Protein AF-A0A7S0AXV2-F1 (afdb_monomer_lite)

Foldseek 3Di:
DPPPDPVVVDDDPVVCVVQVPDDDVCCCVPVPVLPVQLVVCCVVVVDDSVVVCCVVPNDDDPPPPDDRPDQRVDDPSVPDDDFQAALQPRHTDPDPDNHDPVCPPDPSSVVSVVVVVVVVVVVVVVVVVD

Radius of gyration: 20.47 Å; chains: 1; bounding box: 39×44×48 Å

Structure (mmCIF, N/CA/C/O backbone):
data_AF-A0A7S0AXV2-F1
#
_entry.id   AF-A0A7S0AXV2-F1
#
loop_
_atom_site.group_PDB
_atom_site.id
_atom_site.type_symbol
_atom_site.label_atom_id
_atom_site.label_alt_id
_atom_site.label_comp_id
_atom_site.label_asym_id
_atom_site.label_entity_id
_atom_site.label_seq_id
_atom_site.pdbx_PDB_ins_code
_atom_site.Cartn_x
_atom_site.Cartn_y
_atom_site.Cartn_z
_atom_site.occupancy
_atom_site.B_iso_or_equiv
_atom_site.auth_seq_id
_atom_site.auth_comp_id
_atom_site.auth_asym_id
_atom_site.auth_atom_id
_atom_site.pdbx_PDB_model_num
ATOM 1 N N . ALA A 1 1 ? 4.194 17.563 3.032 1.00 48.69 1 ALA A N 1
ATOM 2 C CA . ALA A 1 1 ? 5.102 17.835 4.164 1.00 48.69 1 ALA A CA 1
ATOM 3 C C . ALA A 1 1 ? 4.681 16.959 5.339 1.00 48.69 1 ALA A C 1
ATOM 5 O O . ALA A 1 1 ? 3.512 16.999 5.709 1.00 48.69 1 ALA A O 1
ATOM 6 N N . ALA A 1 2 ? 5.573 16.117 5.867 1.00 48.81 2 ALA A N 1
ATOM 7 C CA . ALA A 1 2 ? 5.278 15.342 7.073 1.00 48.81 2 ALA A CA 1
ATOM 8 C C . ALA A 1 2 ? 5.108 16.321 8.249 1.00 48.81 2 ALA A C 1
ATOM 10 O O . ALA A 1 2 ? 6.003 17.125 8.493 1.00 48.81 2 ALA A O 1
ATOM 11 N N . GLY A 1 3 ? 3.944 16.308 8.905 1.00 65.19 3 GLY A N 1
ATOM 12 C CA . GLY A 1 3 ? 3.611 17.230 10.002 1.00 65.19 3 GLY A CA 1
ATOM 13 C C . GLY A 1 3 ? 2.683 18.401 9.645 1.00 65.19 3 GLY A C 1
ATOM 14 O O . GLY A 1 3 ? 2.378 19.200 10.524 1.00 65.19 3 GLY A O 1
ATOM 15 N N . ALA A 1 4 ? 2.208 18.506 8.397 1.00 74.00 4 ALA A N 1
ATOM 16 C CA . ALA A 1 4 ? 1.119 19.428 8.057 1.00 74.00 4 ALA A CA 1
ATOM 17 C C . ALA A 1 4 ? -0.173 19.036 8.791 1.00 74.00 4 ALA A C 1
ATOM 19 O O . ALA A 1 4 ? -0.411 17.852 9.064 1.00 74.00 4 ALA A O 1
ATOM 20 N N . LYS A 1 5 ? -1.012 20.023 9.110 1.00 84.19 5 LYS A N 1
ATOM 21 C CA . LYS A 1 5 ? -2.253 19.776 9.853 1.00 84.19 5 LYS A CA 1
ATOM 22 C C . LYS A 1 5 ? -3.219 18.975 8.982 1.00 84.19 5 LYS A C 1
ATOM 24 O O . LYS A 1 5 ? -3.224 19.107 7.764 1.00 84.19 5 LYS A O 1
ATOM 29 N N . VAL A 1 6 ? -4.061 18.147 9.602 1.00 84.19 6 VAL A N 1
ATOM 30 C CA . VAL A 1 6 ? -4.948 17.217 8.873 1.00 84.19 6 VAL A CA 1
ATOM 31 C C . VAL A 1 6 ? -5.832 17.939 7.851 1.00 84.19 6 VAL A C 1
ATOM 33 O O . VAL A 1 6 ? -5.978 17.462 6.731 1.00 84.19 6 VAL A O 1
ATOM 36 N N . TYR A 1 7 ? -6.359 19.116 8.196 1.00 85.69 7 TYR A N 1
ATOM 37 C CA . TYR A 1 7 ? -7.214 19.892 7.294 1.00 85.69 7 TYR A CA 1
ATOM 38 C C . TYR A 1 7 ? -6.479 20.432 6.055 1.00 85.69 7 TYR A C 1
ATOM 40 O O . TYR A 1 7 ? -7.118 20.708 5.052 1.00 85.69 7 TYR A O 1
ATOM 48 N N . GLU A 1 8 ? -5.150 20.559 6.093 1.00 88.38 8 GLU A N 1
ATOM 49 C CA . GLU A 1 8 ? -4.325 21.011 4.956 1.00 88.38 8 GLU A CA 1
ATOM 50 C C . GLU A 1 8 ? -4.041 19.871 3.970 1.00 88.38 8 GLU A C 1
ATOM 52 O O . GLU A 1 8 ? -3.466 20.089 2.909 1.00 88.38 8 GLU A O 1
ATOM 57 N N . ARG A 1 9 ? -4.390 18.638 4.350 1.00 85.62 9 ARG A N 1
ATOM 58 C CA . ARG A 1 9 ? -4.167 17.414 3.574 1.00 85.62 9 ARG A CA 1
ATOM 59 C C . ARG A 1 9 ? -5.467 16.829 3.020 1.00 85.62 9 ARG A C 1
ATOM 61 O O . ARG A 1 9 ? -5.425 15.781 2.379 1.00 85.62 9 ARG A O 1
ATOM 68 N N . ALA A 1 10 ? -6.602 17.451 3.332 1.00 89.69 10 ALA A N 1
ATOM 69 C CA . ALA A 1 10 ? -7.908 17.038 2.853 1.00 89.69 10 ALA A CA 1
ATOM 70 C C . ALA A 1 10 ? -8.117 17.566 1.430 1.00 89.69 10 ALA A C 1
ATOM 72 O O . ALA A 1 10 ? -7.985 18.761 1.190 1.00 89.69 10 ALA A O 1
ATOM 73 N N . GLU A 1 11 ? -8.445 16.666 0.509 1.00 92.38 11 GLU A N 1
ATOM 74 C CA . GLU A 1 11 ? -8.636 16.959 -0.912 1.00 92.38 11 GLU A CA 1
ATOM 75 C C . GLU A 1 11 ? -9.966 16.380 -1.397 1.00 92.38 11 GLU A C 1
ATOM 77 O O . GLU A 1 11 ? -10.479 15.410 -0.829 1.00 92.38 11 GLU A O 1
ATOM 82 N N . ASP A 1 12 ? -10.516 16.965 -2.461 1.00 94.69 12 ASP A N 1
ATOM 83 C CA . ASP A 1 12 ? -11.719 16.449 -3.116 1.00 94.69 12 ASP A CA 1
ATOM 84 C C . ASP A 1 12 ? -11.443 15.087 -3.795 1.00 94.69 12 ASP A C 1
ATOM 86 O O . ASP A 1 12 ? -10.399 14.930 -4.442 1.00 94.69 12 ASP A O 1
ATOM 90 N N . PRO A 1 13 ? -12.356 14.097 -3.710 1.00 94.81 13 PRO A N 1
ATOM 91 C CA . PRO A 1 13 ? -12.140 12.781 -4.310 1.00 94.81 13 PRO A CA 1
ATOM 92 C C . PRO A 1 13 ? -11.900 12.800 -5.827 1.00 94.81 13 PRO A C 1
ATOM 94 O O . PRO A 1 13 ? -11.065 12.036 -6.316 1.00 94.81 13 PRO A O 1
ATOM 97 N N . GLN A 1 14 ? -12.596 13.660 -6.580 1.00 95.00 14 GLN A N 1
ATOM 98 C CA . GLN A 1 14 ? -12.431 13.751 -8.034 1.00 95.00 14 GLN A CA 1
ATOM 99 C C . GLN A 1 14 ? -11.081 14.378 -8.382 1.00 95.00 14 GLN A C 1
ATOM 101 O O . GLN A 1 14 ? -10.382 13.895 -9.276 1.00 95.00 14 GLN A O 1
ATOM 106 N N . TYR A 1 15 ? -10.681 15.420 -7.648 1.00 92.38 15 TYR A N 1
ATOM 107 C CA . TYR A 1 15 ? -9.377 16.053 -7.832 1.00 92.38 15 TYR A CA 1
ATOM 108 C C . TYR A 1 15 ? -8.220 15.112 -7.472 1.00 92.38 15 TYR A C 1
ATOM 110 O O . TYR A 1 15 ? -7.281 14.955 -8.259 1.00 92.38 15 TYR A O 1
ATOM 118 N N . ALA A 1 16 ? -8.310 14.425 -6.329 1.00 91.19 16 ALA A N 1
ATOM 119 C CA . ALA A 1 16 ? -7.308 13.459 -5.887 1.00 91.19 16 ALA A CA 1
ATOM 120 C C . ALA A 1 16 ? -7.118 12.322 -6.901 1.00 91.19 16 ALA A C 1
ATOM 122 O O . ALA A 1 16 ? -5.985 11.906 -7.160 1.00 91.19 16 ALA A O 1
ATOM 123 N N . GLN A 1 17 ? -8.210 11.863 -7.521 1.00 89.69 17 GLN A N 1
ATOM 124 C CA . GLN A 1 17 ? -8.162 10.875 -8.593 1.00 89.69 17 GLN A CA 1
ATOM 125 C C . GLN A 1 17 ? -7.522 11.441 -9.867 1.00 89.69 17 GLN A C 1
ATOM 127 O O . GLN A 1 17 ? -6.632 10.806 -10.432 1.00 89.69 17 GLN A O 1
ATOM 132 N N . ALA A 1 18 ? -7.937 12.631 -10.309 1.00 90.12 18 ALA A N 1
ATOM 133 C CA . ALA A 1 18 ? -7.434 13.253 -11.534 1.00 90.12 18 ALA A CA 1
ATOM 134 C C . ALA A 1 18 ? -5.927 13.568 -11.473 1.00 90.12 18 ALA A C 1
ATOM 136 O O . ALA A 1 18 ? -5.235 13.451 -12.484 1.00 90.12 18 ALA A O 1
ATOM 137 N N . GLN A 1 19 ? -5.416 13.949 -10.297 1.00 88.25 19 GLN A N 1
ATOM 138 C CA . GLN A 1 19 ? -3.995 14.253 -10.076 1.00 88.25 19 GLN A CA 1
ATOM 139 C C . GLN A 1 19 ? -3.177 13.065 -9.552 1.00 88.25 19 GLN A C 1
ATOM 141 O O . GLN A 1 19 ? -1.978 13.212 -9.315 1.00 88.25 19 GLN A O 1
ATOM 146 N N . GLU A 1 20 ? -3.798 11.892 -9.389 1.00 86.00 20 GLU A N 1
ATOM 147 C CA . GLU A 1 20 ? -3.164 10.677 -8.859 1.00 86.00 20 GLU A CA 1
ATOM 148 C C . GLU A 1 20 ? -2.408 10.927 -7.537 1.00 86.00 20 GLU A C 1
ATOM 150 O O . GLU A 1 20 ? -1.274 10.465 -7.340 1.00 86.00 20 GLU A O 1
ATOM 155 N N . LEU A 1 21 ? -3.031 11.694 -6.634 1.00 86.75 21 LEU A N 1
ATOM 156 C CA . LEU A 1 21 ? -2.417 12.063 -5.362 1.00 86.75 21 LEU A CA 1
ATOM 157 C C . LEU A 1 21 ? -2.185 10.811 -4.497 1.00 86.75 21 LEU A C 1
ATOM 159 O O . LEU A 1 21 ? -3.069 9.954 -4.393 1.00 86.75 21 LEU A O 1
ATOM 163 N N . PRO A 1 22 ? -1.010 10.676 -3.855 1.00 85.88 22 PRO A N 1
ATOM 164 C CA . PRO A 1 22 ? -0.735 9.538 -2.994 1.00 85.88 22 PRO A CA 1
ATOM 165 C C . PRO A 1 22 ? -1.610 9.588 -1.739 1.00 85.88 22 PRO A C 1
ATOM 167 O O . PRO A 1 22 ? -1.695 10.607 -1.053 1.00 85.88 22 PRO A O 1
ATOM 170 N N . ILE A 1 23 ? -2.216 8.450 -1.413 1.00 87.06 23 ILE A N 1
ATOM 171 C CA . ILE A 1 23 ? -2.978 8.255 -0.178 1.00 87.06 23 ILE A CA 1
ATOM 172 C C . ILE A 1 23 ? -1.995 8.035 0.980 1.00 87.06 23 ILE A C 1
ATOM 174 O O . ILE A 1 23 ? -0.948 7.416 0.795 1.00 87.06 23 ILE A O 1
ATOM 178 N N . ASP A 1 24 ? -2.337 8.521 2.174 1.00 87.56 24 ASP A N 1
ATOM 179 C CA . ASP A 1 24 ? -1.598 8.243 3.409 1.00 87.56 24 ASP A CA 1
ATOM 180 C C . ASP A 1 24 ? -2.199 7.031 4.139 1.00 87.56 24 ASP A C 1
ATOM 182 O O . ASP A 1 24 ? -3.156 7.202 4.898 1.00 87.56 24 ASP A O 1
ATOM 186 N N . PRO A 1 25 ? -1.691 5.803 3.919 1.00 86.44 25 PRO A N 1
ATOM 187 C CA . PRO A 1 25 ? -2.252 4.613 4.549 1.00 86.44 25 PRO A CA 1
ATOM 188 C C . PRO A 1 25 ? -2.086 4.626 6.071 1.00 86.44 25 PRO A C 1
ATOM 190 O O . PRO A 1 25 ? -2.947 4.102 6.772 1.00 86.44 25 PRO A O 1
ATOM 193 N N . GLU A 1 26 ? -1.020 5.246 6.583 1.00 86.31 26 GLU A N 1
ATOM 194 C CA . GLU A 1 26 ? -0.734 5.290 8.018 1.00 86.31 26 GLU A CA 1
ATOM 195 C C . GLU A 1 26 ? -1.809 6.096 8.751 1.00 86.31 26 GLU A C 1
ATOM 197 O O . GLU A 1 26 ? -2.315 5.663 9.783 1.00 86.31 26 GLU A O 1
ATOM 202 N N . TYR A 1 27 ? -2.243 7.224 8.173 1.00 89.31 27 TYR A N 1
ATOM 203 C CA . TYR A 1 27 ? -3.351 8.011 8.720 1.00 89.31 27 TYR A CA 1
ATOM 204 C C . TYR A 1 27 ? -4.641 7.186 8.842 1.00 89.31 27 TYR A C 1
ATOM 206 O O . TYR A 1 27 ? -5.291 7.211 9.886 1.00 89.31 27 TYR A O 1
ATOM 214 N N . TYR A 1 28 ? -5.012 6.427 7.808 1.00 90.81 28 TYR A N 1
ATOM 215 C CA . TYR A 1 28 ? -6.227 5.608 7.851 1.00 90.81 28 TYR A CA 1
ATOM 216 C C . TYR A 1 28 ? -6.116 4.450 8.848 1.00 90.81 28 TYR A C 1
ATOM 218 O O . TYR A 1 28 ? -7.078 4.160 9.560 1.00 90.81 28 TYR A O 1
ATOM 226 N N . VAL A 1 29 ? -4.956 3.803 8.946 1.00 89.75 29 VAL A N 1
ATOM 227 C CA . VAL A 1 29 ? -4.751 2.718 9.914 1.00 89.75 29 VAL A CA 1
ATOM 228 C C . VAL A 1 29 ? -4.792 3.257 11.345 1.00 89.75 29 VAL A C 1
ATOM 230 O O . VAL A 1 29 ? -5.608 2.796 12.143 1.00 89.75 29 VAL A O 1
ATOM 233 N N . GLU A 1 30 ? -3.984 4.270 11.658 1.00 88.75 30 GLU A N 1
ATOM 234 C CA . GLU A 1 30 ? -3.794 4.742 13.033 1.00 88.75 30 GLU A CA 1
ATOM 235 C C . GLU A 1 30 ? -4.925 5.646 13.536 1.00 88.75 30 GLU A C 1
ATOM 237 O O . GLU A 1 30 ? -5.310 5.548 14.701 1.00 88.75 30 GLU A O 1
ATOM 242 N N . GLN A 1 31 ? -5.476 6.521 12.688 1.00 90.81 31 GLN A N 1
ATOM 243 C CA . GLN A 1 31 ? -6.450 7.535 13.120 1.00 90.81 31 GLN A CA 1
ATOM 244 C C . GLN A 1 31 ? -7.906 7.147 12.845 1.00 90.81 31 GLN A C 1
ATOM 246 O O . GLN A 1 31 ? -8.795 7.656 13.523 1.00 90.81 31 GLN A O 1
ATOM 251 N N . GLN A 1 32 ? -8.172 6.264 11.874 1.00 92.31 32 GLN A N 1
ATOM 252 C CA . GLN A 1 32 ? -9.544 5.879 11.507 1.00 92.31 32 GLN A CA 1
ATOM 253 C C . GLN A 1 32 ? -9.889 4.461 11.964 1.00 92.31 32 GLN A C 1
ATOM 255 O O . GLN A 1 32 ? -10.920 4.252 12.595 1.00 92.31 32 GLN A O 1
ATOM 260 N N . LEU A 1 33 ? -9.035 3.477 11.679 1.00 92.69 33 LEU A N 1
ATOM 261 C CA . LEU A 1 33 ? -9.363 2.067 11.916 1.00 92.69 33 LEU A CA 1
ATOM 262 C C . LEU A 1 33 ? -9.001 1.584 13.323 1.00 92.69 33 LEU A C 1
ATOM 264 O O . LEU A 1 33 ? -9.714 0.755 13.888 1.00 92.69 33 LEU A O 1
ATOM 268 N N . ARG A 1 34 ? -7.920 2.103 13.909 1.00 91.81 34 ARG A N 1
ATOM 269 C CA . ARG A 1 34 ? -7.368 1.600 15.172 1.00 91.81 34 ARG A CA 1
ATOM 270 C C . ARG A 1 34 ? -8.373 1.597 16.325 1.00 91.81 34 ARG A C 1
ATOM 272 O O . ARG A 1 34 ? -8.656 0.540 16.884 1.00 91.81 34 ARG A O 1
ATOM 279 N N . LEU A 1 35 ? -8.916 2.761 16.685 1.00 92.31 35 LEU A N 1
ATOM 280 C CA . LEU A 1 35 ? -9.790 2.898 17.857 1.00 92.31 35 LEU A CA 1
ATOM 281 C C . LEU A 1 35 ? -11.122 2.135 17.722 1.00 92.31 35 LEU A C 1
ATOM 283 O O . LEU A 1 35 ? -11.485 1.439 18.673 1.00 92.31 35 LEU A O 1
ATOM 287 N N . PRO A 1 36 ? -11.845 2.192 16.583 1.00 94.62 36 PRO A N 1
ATOM 288 C CA . PRO A 1 36 ? -13.064 1.405 16.413 1.00 94.62 36 PRO A CA 1
ATOM 289 C C . PRO A 1 36 ? -12.829 -0.102 16.531 1.00 94.62 36 PRO A C 1
ATOM 291 O O . PRO A 1 36 ? -13.625 -0.791 17.166 1.00 94.62 36 PRO A O 1
ATOM 294 N N . LEU A 1 37 ? -11.732 -0.613 15.962 1.00 93.12 37 LEU A N 1
ATOM 295 C CA . LEU A 1 37 ? -11.420 -2.041 16.020 1.00 93.12 37 LEU A CA 1
ATOM 296 C C . LEU A 1 37 ? -11.080 -2.483 17.444 1.00 93.12 37 LEU A C 1
ATOM 298 O O . LEU A 1 37 ? -11.601 -3.499 17.898 1.00 93.12 37 LEU A O 1
ATOM 302 N N . LEU A 1 38 ? -10.287 -1.703 18.180 1.00 92.56 38 LEU A N 1
ATOM 303 C CA . LEU A 1 38 ? -10.009 -1.995 19.588 1.00 92.56 38 LEU A CA 1
ATOM 304 C C . LEU A 1 38 ? -11.295 -2.050 20.413 1.00 92.56 38 LEU A C 1
ATOM 306 O O . LEU A 1 38 ? -11.535 -3.045 21.087 1.00 92.56 38 LEU A O 1
ATOM 310 N N . ARG A 1 39 ? -12.189 -1.070 20.252 1.00 93.12 39 ARG A N 1
ATOM 311 C CA . ARG A 1 39 ? -13.470 -1.033 20.972 1.00 93.12 39 ARG A CA 1
ATOM 312 C C . ARG A 1 39 ? -14.349 -2.266 20.725 1.00 93.12 39 ARG A C 1
ATOM 314 O O . ARG A 1 39 ? -15.105 -2.659 21.608 1.00 93.12 39 ARG A O 1
ATOM 321 N N . ILE A 1 40 ? -14.292 -2.849 19.527 1.00 94.06 40 ILE A N 1
ATOM 322 C CA . ILE A 1 40 ? -15.059 -4.054 19.179 1.00 94.06 40 ILE A CA 1
ATOM 323 C C . ILE A 1 40 ? -14.396 -5.306 19.757 1.00 94.06 40 ILE A C 1
ATOM 325 O O . ILE A 1 40 ? -15.087 -6.167 20.296 1.00 94.06 40 ILE A O 1
ATOM 329 N N . PHE A 1 41 ? -13.073 -5.424 19.642 1.00 94.12 41 PHE A N 1
ATOM 330 C CA . PHE A 1 41 ? -12.362 -6.651 19.997 1.00 94.12 41 PHE A CA 1
ATOM 331 C C . PHE A 1 41 ? -11.986 -6.751 21.478 1.00 94.12 41 PHE A C 1
ATOM 333 O O . PHE A 1 41 ? -11.890 -7.863 21.985 1.00 94.12 41 PHE A O 1
ATOM 340 N N . GLU A 1 42 ? -11.837 -5.639 22.193 1.00 91.94 42 GLU A N 1
ATOM 341 C CA . GLU A 1 42 ? -11.595 -5.618 23.643 1.00 91.94 42 GLU A CA 1
ATOM 342 C C . GLU A 1 42 ? -12.601 -6.470 24.441 1.00 91.94 42 GLU A C 1
ATOM 344 O O . GLU A 1 42 ? -12.166 -7.401 25.121 1.00 91.94 42 GLU A O 1
ATOM 349 N N . PRO A 1 43 ? -13.931 -6.256 24.339 1.00 93.00 43 PRO A N 1
ATOM 350 C CA . PRO A 1 43 ? -14.898 -7.055 25.095 1.00 93.00 43 PRO A CA 1
ATOM 351 C C . PRO A 1 43 ? -15.000 -8.507 24.611 1.00 93.00 43 PRO A C 1
ATOM 353 O O . PRO A 1 43 ? -15.450 -9.367 25.361 1.00 93.00 43 PRO A O 1
ATOM 356 N N . VAL A 1 44 ? -14.607 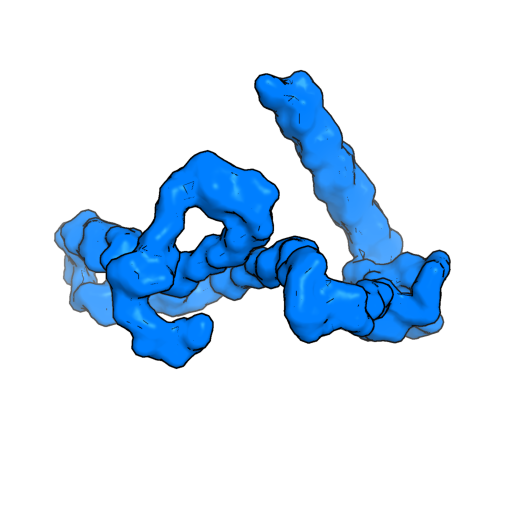-8.789 23.366 1.00 91.56 44 VAL A N 1
ATOM 357 C CA . VAL A 1 44 ? -14.659 -10.141 22.786 1.00 91.56 44 VAL A CA 1
ATOM 358 C C . VAL A 1 44 ? -13.475 -10.983 23.254 1.00 91.56 44 VAL A C 1
ATOM 360 O O . VAL A 1 44 ? -13.637 -12.164 23.545 1.00 91.56 44 VAL A O 1
ATOM 363 N N . VAL A 1 45 ? -12.286 -10.383 23.314 1.00 89.62 45 VAL A N 1
ATOM 364 C CA . VAL A 1 45 ? -11.047 -11.066 23.708 1.00 89.62 45 VAL A CA 1
ATOM 365 C C . VAL A 1 45 ? -10.890 -11.085 25.233 1.00 89.62 45 VAL A C 1
ATOM 367 O O . VAL A 1 45 ? -10.314 -12.029 25.764 1.00 89.62 45 VAL A O 1
ATOM 370 N N . GLY A 1 46 ? -11.419 -10.082 25.943 1.00 86.81 46 GLY A N 1
ATOM 371 C CA . GLY A 1 46 ? -11.327 -9.993 27.405 1.00 86.81 46 GLY A CA 1
ATOM 372 C C . GLY A 1 46 ? -9.920 -9.664 27.919 1.00 86.81 46 GLY A C 1
ATOM 373 O O . GLY A 1 46 ? -9.606 -9.939 29.072 1.00 86.81 46 GLY A O 1
ATOM 374 N N . GLU A 1 47 ? -9.069 -9.094 27.064 1.00 84.44 47 GLU A N 1
ATOM 375 C CA . GLU A 1 47 ? -7.683 -8.718 27.359 1.00 84.44 47 GLU A CA 1
ATOM 376 C C . GLU A 1 47 ? -7.495 -7.197 27.266 1.00 84.44 47 GLU A C 1
ATOM 378 O O . GLU A 1 47 ? -8.276 -6.492 26.629 1.00 84.44 47 GLU A O 1
ATOM 383 N N . GLU A 1 48 ? -6.407 -6.698 27.856 1.00 85.31 48 GLU A N 1
ATOM 384 C CA . GLU A 1 48 ? -6.020 -5.285 27.797 1.00 85.31 48 GLU A CA 1
ATOM 385 C C . GLU A 1 48 ? -5.864 -4.780 26.351 1.00 85.31 48 GLU A C 1
ATOM 387 O O . GLU A 1 48 ? -5.279 -5.458 25.494 1.00 85.31 48 GLU A O 1
ATOM 392 N N . SER A 1 49 ? -6.275 -3.532 26.100 1.00 82.62 49 SER A N 1
ATOM 393 C CA . SER A 1 49 ? -6.209 -2.871 24.786 1.00 82.62 49 SER A CA 1
ATOM 394 C C . SER A 1 49 ? -4.830 -2.954 24.129 1.00 82.62 49 SER A C 1
ATOM 396 O O . SER A 1 49 ? -4.714 -3.026 22.908 1.00 82.62 49 SER A O 1
ATOM 398 N N . SER A 1 50 ? -3.758 -2.956 24.927 1.00 84.31 50 SER A N 1
ATOM 399 C CA . SER A 1 50 ? -2.376 -3.058 24.447 1.00 84.31 50 SER A CA 1
ATOM 400 C C . SER A 1 50 ? -2.066 -4.415 23.802 1.00 84.31 50 SER A C 1
ATOM 402 O O . SER A 1 50 ? -1.370 -4.461 22.786 1.00 84.31 50 SER A O 1
ATOM 404 N N . LYS A 1 51 ? -2.616 -5.510 24.342 1.00 86.00 51 LYS A N 1
ATOM 405 C CA . LYS A 1 51 ? -2.467 -6.864 23.794 1.00 86.00 51 LYS A CA 1
ATOM 406 C C . LYS A 1 51 ? -3.359 -7.073 22.577 1.00 86.00 51 LYS A C 1
ATOM 408 O O . LYS A 1 51 ? -2.914 -7.635 21.585 1.00 86.00 51 LYS A O 1
ATOM 413 N N . VAL A 1 52 ? -4.589 -6.565 22.606 1.00 86.69 52 VAL A N 1
ATOM 414 C CA . VAL A 1 52 ? -5.477 -6.612 21.433 1.00 86.69 52 VAL A CA 1
ATOM 415 C C . VAL A 1 52 ? -4.871 -5.802 20.282 1.00 86.69 52 VAL A C 1
ATOM 417 O O . VAL A 1 52 ? -4.816 -6.268 19.144 1.00 86.69 52 VAL A O 1
ATOM 420 N N . ALA A 1 53 ? -4.314 -4.624 20.577 1.00 87.06 53 ALA A N 1
ATOM 421 C CA . ALA A 1 53 ? -3.608 -3.817 19.590 1.00 87.06 53 ALA A CA 1
ATOM 422 C C . ALA A 1 53 ? -2.382 -4.532 19.025 1.00 87.06 53 ALA A C 1
ATOM 424 O O . ALA A 1 53 ? -2.114 -4.417 17.829 1.00 87.06 53 ALA A O 1
ATOM 425 N N . SER A 1 54 ? -1.633 -5.266 19.850 1.00 86.12 54 SER A N 1
ATOM 426 C CA . SER A 1 54 ? -0.485 -6.009 19.348 1.00 86.12 54 SER A CA 1
ATOM 427 C C . SER A 1 54 ? -0.905 -7.192 18.475 1.00 86.12 54 SER A C 1
ATOM 429 O O . SER A 1 54 ? -0.305 -7.402 17.429 1.00 86.12 54 SER A O 1
ATOM 431 N N . MET A 1 55 ? -1.991 -7.888 18.807 1.00 85.75 55 MET A N 1
ATOM 432 C CA . MET A 1 55 ? -2.532 -8.964 17.970 1.00 85.75 55 MET A CA 1
ATOM 433 C C . MET A 1 55 ? -3.056 -8.466 16.615 1.00 85.75 55 MET A C 1
ATOM 4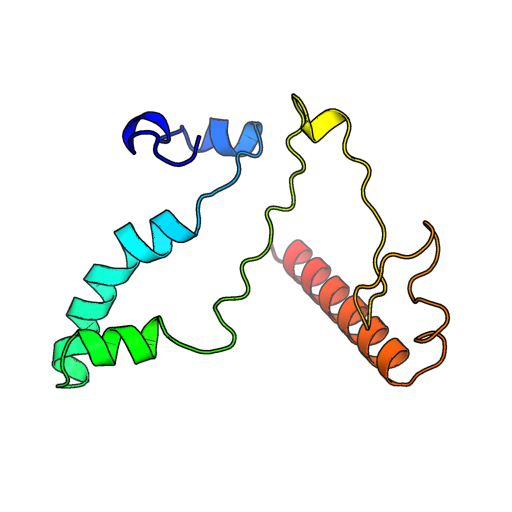35 O O . MET A 1 55 ? -2.823 -9.112 15.597 1.00 85.75 55 MET A O 1
ATOM 439 N N . LEU A 1 56 ? -3.752 -7.325 16.590 1.00 85.62 56 LEU A N 1
ATOM 440 C CA . LEU A 1 56 ? -4.368 -6.785 15.370 1.00 85.62 56 LEU A CA 1
ATOM 441 C C . LEU A 1 56 ? -3.385 -5.988 14.502 1.00 85.62 56 LEU A C 1
ATOM 443 O O . LEU A 1 56 ? -3.421 -6.081 13.276 1.00 85.62 56 LEU A O 1
ATOM 447 N N . PHE A 1 57 ? -2.518 -5.192 15.133 1.00 85.06 57 PHE A N 1
ATOM 448 C CA . PHE A 1 57 ? -1.654 -4.223 14.451 1.00 85.06 57 PHE A CA 1
ATOM 449 C C . PHE A 1 57 ? -0.156 -4.519 14.611 1.00 85.06 57 PHE A C 1
ATOM 451 O O . PHE A 1 57 ? 0.642 -4.068 13.787 1.00 85.06 57 PHE A O 1
ATOM 458 N N . ALA A 1 58 ? 0.278 -5.278 15.625 1.00 74.00 58 ALA A N 1
ATOM 459 C CA . ALA A 1 58 ? 1.691 -5.597 15.845 1.00 74.00 58 ALA A CA 1
ATOM 460 C C . ALA A 1 58 ? 2.056 -7.040 15.453 1.00 74.00 58 ALA A C 1
ATOM 462 O O . ALA A 1 58 ? 2.321 -7.887 16.293 1.00 74.00 58 ALA A O 1
ATOM 463 N N . GLY A 1 59 ? 2.231 -7.289 14.154 1.00 60.31 59 GLY A N 1
ATOM 464 C CA . GLY A 1 59 ? 2.935 -8.491 13.689 1.00 60.31 59 GLY A CA 1
ATOM 465 C C . GLY A 1 59 ? 2.351 -9.115 12.427 1.00 60.31 59 GLY A C 1
ATOM 466 O O . GLY A 1 59 ? 1.144 -9.249 12.292 1.00 60.31 59 GLY A O 1
ATOM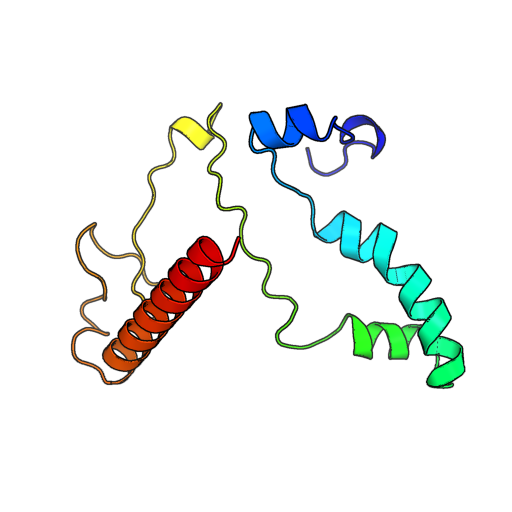 467 N N . GLY A 1 60 ? 3.225 -9.540 11.510 1.00 59.19 60 GLY A N 1
ATOM 468 C CA . GLY A 1 60 ? 2.856 -10.420 10.394 1.00 59.19 60 GLY A CA 1
ATOM 469 C C . GLY A 1 60 ? 2.494 -9.730 9.077 1.00 59.19 60 GLY A C 1
ATOM 470 O O . GLY A 1 60 ? 2.419 -8.509 8.995 1.00 59.19 60 GLY A O 1
ATOM 471 N N . GLN A 1 61 ? 2.340 -10.545 8.027 1.00 55.84 61 GLN A N 1
ATOM 472 C CA . GLN A 1 61 ? 2.346 -10.281 6.573 1.00 55.84 61 GLN A CA 1
ATOM 473 C C . GLN A 1 61 ? 1.597 -9.026 6.048 1.00 55.84 61 GLN A C 1
ATOM 475 O O . GLN A 1 61 ? 1.821 -8.642 4.897 1.00 55.84 61 GLN A O 1
ATOM 480 N N . CYS A 1 62 ? 0.757 -8.381 6.859 1.00 55.03 62 CYS A N 1
ATOM 481 C CA . CYS A 1 62 ? -0.132 -7.268 6.513 1.00 55.03 62 CYS A CA 1
ATOM 482 C C . CYS A 1 62 ? 0.543 -5.882 6.479 1.00 55.03 62 CYS A C 1
ATOM 484 O O . CYS A 1 62 ? 0.031 -4.982 5.825 1.00 55.03 62 CYS A O 1
ATOM 486 N N . ARG A 1 63 ? 1.732 -5.701 7.079 1.00 60.59 63 ARG A N 1
ATOM 487 C CA . ARG A 1 63 ? 2.527 -4.451 6.961 1.00 60.59 63 ARG A CA 1
ATOM 488 C C . ARG A 1 63 ? 3.317 -4.321 5.654 1.00 60.59 63 ARG A C 1
ATOM 490 O O . ARG A 1 63 ? 4.230 -3.504 5.543 1.00 60.59 63 ARG A O 1
ATOM 497 N N . LYS A 1 64 ? 3.013 -5.128 4.637 1.00 59.41 64 LYS A N 1
ATOM 498 C CA . LYS A 1 64 ? 3.535 -4.881 3.289 1.00 59.41 64 LYS A CA 1
ATOM 499 C C . LYS A 1 64 ? 2.798 -3.674 2.713 1.00 59.41 64 LYS A C 1
ATOM 501 O O . LYS A 1 64 ? 1.839 -3.830 1.968 1.00 59.41 64 LYS A O 1
ATOM 506 N N . MET A 1 65 ? 3.254 -2.474 3.060 1.00 62.97 65 MET A N 1
ATOM 507 C CA . MET A 1 65 ? 2.809 -1.259 2.390 1.00 62.97 65 MET A CA 1
ATOM 508 C C . MET A 1 65 ? 3.225 -1.359 0.928 1.00 62.97 65 MET A C 1
ATOM 510 O O . MET A 1 65 ? 4.414 -1.423 0.600 1.00 62.97 65 MET A O 1
ATOM 514 N N . ALA A 1 66 ? 2.232 -1.420 0.045 1.00 65.94 66 ALA A N 1
ATOM 515 C CA . ALA A 1 66 ? 2.475 -1.201 -1.364 1.00 65.94 66 ALA A CA 1
ATOM 516 C C . ALA A 1 66 ? 3.025 0.221 -1.496 1.00 65.94 66 ALA A C 1
ATOM 518 O O . ALA A 1 66 ? 2.365 1.186 -1.110 1.00 65.94 66 ALA A O 1
ATOM 519 N N . ALA A 1 67 ? 4.261 0.344 -1.980 1.00 63.62 67 ALA A N 1
ATOM 520 C CA . ALA A 1 67 ? 4.817 1.652 -2.273 1.00 63.62 67 ALA A CA 1
ATOM 521 C C . ALA A 1 67 ? 3.897 2.350 -3.291 1.00 63.62 67 ALA A C 1
ATOM 523 O O . ALA A 1 67 ? 3.451 1.688 -4.237 1.00 63.62 67 ALA A O 1
ATOM 524 N N . PRO A 1 68 ? 3.605 3.652 -3.120 1.00 62.66 68 PRO A N 1
ATOM 525 C CA . PRO A 1 68 ? 2.819 4.387 -4.097 1.00 62.66 68 PRO A CA 1
ATOM 526 C C . PRO A 1 68 ? 3.472 4.238 -5.476 1.00 62.66 68 PRO A C 1
ATOM 528 O O . PRO A 1 68 ? 4.669 4.465 -5.651 1.00 62.66 68 PRO A O 1
ATOM 531 N N . SER A 1 69 ? 2.682 3.774 -6.446 1.00 55.16 69 SER A N 1
ATOM 532 C CA . SER A 1 69 ? 3.155 3.451 -7.802 1.00 55.16 69 SER A CA 1
ATOM 533 C C . SER A 1 69 ? 3.498 4.708 -8.617 1.00 55.16 69 SER A C 1
ATOM 535 O O . SER A 1 69 ? 4.167 4.648 -9.655 1.00 55.16 69 SER A O 1
ATOM 537 N N . THR A 1 70 ? 3.047 5.867 -8.141 1.00 57.75 70 THR A N 1
ATOM 538 C CA . THR A 1 70 ? 3.140 7.139 -8.838 1.00 57.75 70 THR A CA 1
ATOM 539 C C . THR A 1 70 ? 4.409 7.867 -8.411 1.00 57.75 70 THR A C 1
ATOM 541 O O . THR A 1 70 ? 4.514 8.469 -7.345 1.00 57.75 70 THR A O 1
ATOM 544 N N . VAL A 1 71 ? 5.418 7.819 -9.284 1.00 60.91 71 VAL A N 1
ATOM 545 C CA . VAL A 1 71 ? 6.424 8.885 -9.313 1.00 60.91 71 VAL A CA 1
ATOM 546 C C . VAL A 1 71 ? 5.631 10.163 -9.559 1.00 60.91 71 VAL A C 1
ATOM 548 O O . VAL A 1 71 ? 4.925 10.236 -10.565 1.00 60.91 71 VAL A O 1
ATOM 551 N N . ALA A 1 72 ? 5.678 11.113 -8.624 1.00 63.50 72 ALA A N 1
ATOM 552 C CA . ALA A 1 72 ? 4.953 12.369 -8.764 1.00 63.50 72 ALA A CA 1
ATOM 553 C C . ALA A 1 72 ? 5.248 12.953 -10.152 1.00 63.50 72 ALA A C 1
ATOM 555 O O . ALA A 1 72 ? 6.410 13.175 -10.496 1.00 63.50 72 ALA A O 1
ATOM 556 N N . LYS A 1 73 ? 4.203 13.171 -10.960 1.00 66.31 73 LYS A N 1
ATOM 557 C CA . LYS A 1 73 ? 4.332 13.654 -12.348 1.00 66.31 73 LYS A CA 1
ATOM 558 C C . LYS A 1 73 ? 4.900 15.083 -12.438 1.00 66.31 73 LYS A C 1
ATOM 560 O O . LYS A 1 73 ? 5.081 15.596 -13.536 1.00 66.31 73 LYS A O 1
ATOM 565 N N . GLY A 1 74 ? 5.204 15.718 -11.303 1.00 75.12 74 GLY A N 1
ATOM 566 C CA . GLY A 1 74 ? 5.768 17.059 -11.207 1.00 75.12 74 GLY A CA 1
ATOM 567 C C . GLY A 1 74 ? 6.927 17.167 -10.212 1.00 75.12 74 GLY A C 1
ATOM 568 O O . GLY A 1 74 ? 7.197 16.267 -9.412 1.00 75.12 74 GLY A O 1
ATOM 569 N N . GLY A 1 75 ? 7.625 18.303 -10.268 1.00 83.56 75 GLY A N 1
ATOM 570 C CA . GLY A 1 75 ? 8.764 18.606 -9.400 1.00 83.56 75 GLY A CA 1
ATOM 571 C C . GLY A 1 75 ? 9.926 17.623 -9.574 1.00 83.56 75 GLY A C 1
ATOM 572 O O . GLY A 1 75 ? 10.246 17.207 -10.686 1.00 83.56 75 GLY A O 1
ATOM 573 N N . LEU A 1 76 ? 10.547 17.229 -8.458 1.00 81.81 76 LEU A N 1
ATOM 574 C CA . LEU A 1 76 ? 11.679 16.290 -8.443 1.00 81.81 76 LEU A CA 1
ATOM 575 C C . LEU A 1 76 ? 11.338 14.924 -9.062 1.00 81.81 76 LEU A C 1
ATOM 577 O O . LEU A 1 76 ? 12.222 14.270 -9.610 1.00 81.81 76 LEU A O 1
ATOM 581 N N . GLY A 1 77 ? 10.068 14.504 -9.010 1.00 81.56 77 GLY A N 1
ATOM 582 C CA . GLY A 1 77 ? 9.623 13.224 -9.561 1.00 81.56 77 GLY A CA 1
ATOM 583 C C . GLY A 1 77 ? 9.810 13.116 -11.076 1.00 81.56 77 GLY A C 1
ATOM 584 O O . GLY A 1 77 ? 10.159 12.045 -11.566 1.00 81.56 77 GLY A O 1
ATOM 585 N N . ALA A 1 78 ? 9.714 14.229 -11.811 1.00 84.25 78 ALA A N 1
ATOM 586 C CA . ALA A 1 78 ? 9.875 14.249 -13.268 1.00 84.25 78 ALA A CA 1
ATOM 587 C C . ALA A 1 78 ? 11.281 13.823 -13.745 1.00 84.25 78 ALA A C 1
ATOM 589 O O . ALA A 1 78 ? 11.444 13.406 -14.889 1.00 84.25 78 ALA A O 1
ATOM 590 N N . PHE A 1 79 ? 12.292 13.893 -12.872 1.00 85.88 79 PHE A N 1
ATOM 591 C CA . PHE A 1 79 ? 13.682 13.553 -13.197 1.00 85.88 79 PHE A CA 1
ATOM 592 C C . PHE A 1 79 ? 14.092 12.142 -12.742 1.00 85.88 79 PHE A C 1
ATOM 594 O O . PHE A 1 79 ? 15.208 11.700 -13.024 1.00 85.88 79 PHE A O 1
ATOM 601 N N . ILE A 1 80 ? 13.213 11.411 -12.047 1.00 86.81 80 ILE A N 1
ATOM 602 C CA . ILE A 1 80 ? 13.512 10.071 -11.529 1.00 86.81 80 ILE A CA 1
ATOM 603 C C . ILE A 1 80 ? 13.351 9.034 -12.644 1.00 86.81 80 ILE A C 1
ATOM 605 O O . ILE A 1 80 ? 12.263 8.828 -13.180 1.00 86.81 80 ILE A O 1
ATOM 609 N N . LYS A 1 81 ? 14.432 8.308 -12.951 1.00 83.00 81 LYS A N 1
ATOM 610 C CA . LYS A 1 81 ? 14.391 7.138 -13.839 1.00 83.00 81 LYS A CA 1
ATOM 611 C C . LYS A 1 81 ? 14.058 5.878 -13.043 1.00 83.00 81 LYS A C 1
ATOM 613 O O . LYS A 1 81 ? 14.630 5.634 -11.980 1.00 83.00 81 LYS A O 1
ATOM 618 N N . ARG A 1 82 ? 13.149 5.052 -13.569 1.00 80.44 82 ARG A N 1
ATOM 619 C CA . ARG A 1 82 ? 12.825 3.745 -12.980 1.00 80.44 82 ARG A CA 1
ATOM 620 C C . ARG A 1 82 ? 13.993 2.783 -13.209 1.00 80.44 82 ARG A C 1
ATOM 622 O O . ARG A 1 82 ? 14.353 2.519 -14.349 1.00 80.44 82 ARG A O 1
ATOM 629 N N . GLY A 1 83 ? 14.573 2.277 -12.123 1.00 85.81 83 GLY A N 1
ATOM 630 C CA . GLY A 1 83 ? 15.551 1.190 -12.167 1.00 85.81 83 GLY A CA 1
ATOM 631 C C . GLY A 1 83 ? 14.848 -0.164 -12.136 1.00 85.81 83 GLY A C 1
ATOM 632 O O . GLY A 1 83 ? 14.019 -0.407 -11.254 1.00 85.81 83 GLY A O 1
ATOM 633 N N . GLU A 1 84 ? 15.176 -1.038 -13.081 1.00 89.31 84 GLU A N 1
ATOM 634 C CA . GLU A 1 84 ? 14.660 -2.405 -13.109 1.00 89.31 84 GLU A CA 1
ATOM 635 C C . GLU A 1 84 ? 15.291 -3.243 -11.995 1.00 89.31 84 GLU A C 1
ATOM 637 O O . GLU A 1 84 ? 16.433 -3.019 -11.586 1.00 89.31 84 GLU A O 1
ATOM 642 N N . LYS A 1 85 ? 14.525 -4.194 -11.455 1.00 90.94 85 LYS A N 1
ATOM 643 C CA . LYS A 1 85 ? 14.949 -5.046 -10.340 1.00 90.94 85 LYS A CA 1
ATOM 644 C C . LYS A 1 85 ? 14.703 -6.508 -10.676 1.00 90.94 85 LYS A C 1
ATOM 646 O O . LYS A 1 85 ? 13.646 -6.853 -11.196 1.00 90.94 85 LYS A O 1
ATOM 651 N N . CYS A 1 86 ? 15.649 -7.360 -10.294 1.00 92.69 86 CYS A N 1
ATOM 652 C CA . CYS A 1 86 ? 15.539 -8.809 -10.393 1.00 92.69 86 CYS A CA 1
ATOM 653 C C . CYS A 1 86 ? 14.263 -9.307 -9.696 1.00 92.69 86 CYS A C 1
ATOM 655 O O . CYS A 1 86 ? 14.022 -8.977 -8.530 1.00 92.69 86 CYS A O 1
ATOM 657 N N . LEU A 1 87 ? 13.481 -10.146 -10.380 1.00 91.12 87 LEU A N 1
ATOM 658 C CA . LEU A 1 87 ? 12.216 -10.669 -9.852 1.00 91.12 87 LEU A CA 1
ATOM 659 C C . LEU A 1 87 ? 12.393 -11.560 -8.610 1.00 91.12 87 LEU A C 1
ATOM 661 O O . LEU A 1 87 ? 11.483 -11.631 -7.788 1.00 91.12 87 LEU A O 1
ATOM 665 N N . ALA A 1 88 ? 13.554 -12.204 -8.454 1.00 92.44 88 ALA A N 1
ATOM 666 C CA . ALA A 1 88 ? 13.840 -13.097 -7.329 1.00 92.44 88 ALA A CA 1
ATOM 667 C C . ALA A 1 88 ? 14.440 -12.355 -6.118 1.00 92.44 88 ALA A C 1
ATOM 669 O O . ALA A 1 88 ? 13.898 -12.415 -5.018 1.00 92.44 88 ALA A O 1
ATOM 670 N N . CYS A 1 89 ? 15.543 -11.622 -6.310 1.00 92.00 89 CYS A N 1
ATOM 671 C CA . CYS A 1 89 ? 16.316 -11.028 -5.208 1.00 92.00 89 CYS A CA 1
ATOM 672 C C . CYS A 1 89 ? 16.180 -9.503 -5.066 1.00 92.00 89 CYS A C 1
ATOM 674 O O . CYS A 1 89 ? 16.742 -8.924 -4.139 1.00 92.00 89 CYS A O 1
ATOM 676 N N . ARG A 1 90 ? 15.449 -8.830 -5.968 1.00 88.94 90 ARG A N 1
ATOM 677 C CA . ARG A 1 90 ? 15.249 -7.364 -5.999 1.00 88.94 90 ARG A CA 1
ATOM 678 C C . ARG A 1 90 ? 16.511 -6.512 -6.206 1.00 88.94 90 ARG A C 1
ATOM 680 O O . ARG A 1 90 ? 16.422 -5.287 -6.106 1.00 88.94 90 ARG A O 1
ATOM 687 N N . THR A 1 91 ? 17.658 -7.112 -6.526 1.00 92.00 91 THR A N 1
ATOM 688 C CA . THR A 1 91 ? 18.866 -6.383 -6.951 1.00 92.00 91 THR A CA 1
ATOM 689 C C . THR A 1 91 ? 18.590 -5.604 -8.236 1.00 92.00 91 THR A C 1
ATOM 691 O O . THR A 1 91 ? 17.873 -6.097 -9.105 1.00 92.00 91 THR A O 1
ATOM 694 N N . VAL A 1 92 ? 19.150 -4.399 -8.359 1.00 90.94 92 VAL A N 1
ATOM 695 C CA . VAL A 1 92 ? 19.030 -3.581 -9.575 1.00 90.94 92 VAL A CA 1
ATOM 696 C C . VAL A 1 92 ? 19.721 -4.285 -10.743 1.00 90.94 92 VAL A C 1
ATOM 698 O O . VAL A 1 92 ? 20.828 -4.799 -10.588 1.00 90.94 92 VAL A O 1
ATOM 701 N N . VAL A 1 93 ? 19.060 -4.316 -11.896 1.00 91.19 93 VAL A N 1
ATOM 702 C CA . VAL A 1 93 ? 19.535 -4.967 -13.125 1.00 91.19 93 VAL A CA 1
ATOM 703 C C . VAL A 1 93 ? 19.575 -3.959 -14.279 1.00 91.19 93 VAL A C 1
ATOM 705 O O . VAL A 1 93 ? 18.812 -2.988 -14.264 1.00 91.19 93 VAL A O 1
ATOM 708 N N . PRO A 1 94 ? 20.485 -4.133 -15.259 1.00 82.44 94 PRO A N 1
ATOM 709 C CA . PRO A 1 94 ? 20.459 -3.348 -16.491 1.00 82.44 94 PRO A CA 1
ATOM 710 C C . PRO A 1 94 ? 19.137 -3.588 -17.240 1.00 82.44 94 PRO A C 1
ATOM 712 O O . PRO A 1 94 ? 18.555 -4.665 -17.125 1.00 82.44 94 PRO A O 1
ATOM 715 N N . SER A 1 95 ? 18.659 -2.563 -17.957 1.00 70.06 95 SER A N 1
ATOM 716 C CA . SER A 1 95 ? 17.242 -2.325 -18.303 1.00 70.06 95 SER A CA 1
ATOM 717 C C . SER A 1 95 ? 16.611 -3.254 -19.360 1.00 70.06 95 SER A C 1
ATOM 719 O O . SER A 1 95 ? 15.909 -2.792 -20.261 1.00 70.06 95 SER A O 1
ATOM 721 N N . SER A 1 96 ? 16.918 -4.544 -19.330 1.00 78.38 96 SER A N 1
ATOM 722 C CA . SER A 1 96 ? 16.340 -5.537 -20.238 1.00 78.38 96 SER A CA 1
ATOM 723 C C . SER A 1 96 ? 16.334 -6.966 -19.686 1.00 78.38 96 SER A C 1
ATOM 725 O O . SER A 1 96 ? 15.852 -7.876 -20.364 1.00 78.38 96 SER A O 1
ATOM 727 N N . GLU A 1 97 ? 16.836 -7.200 -18.469 1.00 85.69 97 GLU A N 1
ATOM 728 C CA . GLU A 1 97 ? 16.932 -8.539 -17.883 1.00 85.69 97 GLU A CA 1
ATOM 729 C C . GLU A 1 97 ? 15.954 -8.717 -16.714 1.00 85.69 97 GLU A C 1
ATOM 731 O O . GLU A 1 97 ? 15.914 -7.928 -15.777 1.00 85.69 97 GLU A O 1
ATOM 736 N N . ALA A 1 98 ? 15.188 -9.814 -16.712 1.00 89.00 98 ALA A N 1
ATOM 737 C CA . ALA A 1 98 ? 14.266 -10.128 -15.612 1.00 89.00 98 ALA A CA 1
ATOM 738 C C . ALA A 1 98 ? 14.981 -10.598 -14.325 1.00 89.00 98 ALA A C 1
ATOM 740 O O . ALA A 1 98 ? 14.402 -10.579 -13.233 1.00 89.00 98 ALA A O 1
ATOM 741 N N . PHE A 1 99 ? 16.233 -11.045 -14.447 1.00 92.31 99 PHE A N 1
ATOM 742 C CA . PHE A 1 99 ? 17.023 -11.625 -13.365 1.00 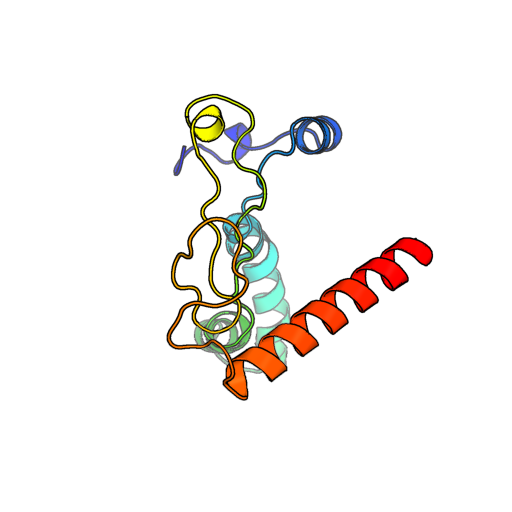92.31 99 PHE A CA 1
ATOM 743 C C . PHE A 1 99 ? 18.449 -11.094 -13.402 1.00 92.31 99 PHE A C 1
ATOM 745 O O . PHE A 1 99 ? 18.969 -10.797 -14.467 1.00 92.31 99 PHE A O 1
ATOM 752 N N . CYS A 1 100 ? 19.102 -11.013 -12.244 1.00 92.31 100 CYS A N 1
ATOM 753 C CA . CYS A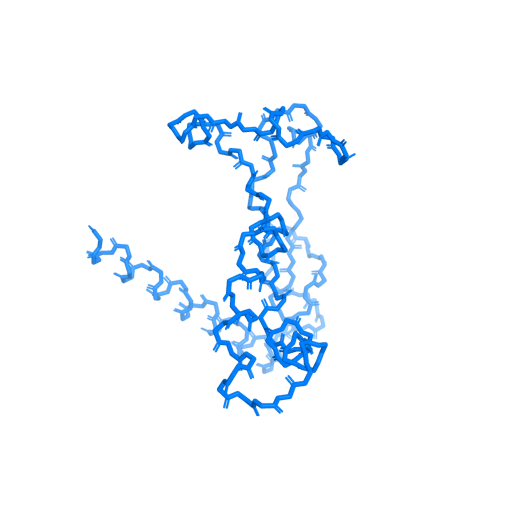 1 100 ? 20.539 -10.768 -12.206 1.00 92.31 100 CYS A CA 1
ATOM 754 C C . CYS A 1 100 ? 21.319 -12.044 -12.565 1.00 92.31 100 CYS A C 1
ATOM 756 O O . CYS A 1 100 ? 20.789 -13.155 -12.474 1.00 92.31 100 CYS A O 1
ATOM 758 N N . LYS A 1 101 ? 22.615 -11.891 -12.866 1.00 90.88 101 LYS A N 1
ATOM 759 C CA . LYS A 1 101 ? 23.537 -12.995 -13.199 1.00 90.88 101 LYS A CA 1
ATOM 760 C C . LYS A 1 101 ? 23.530 -14.146 -12.185 1.00 90.88 101 LYS A C 1
ATOM 762 O O . LYS A 1 101 ? 23.718 -15.288 -12.575 1.00 90.88 101 LYS A O 1
ATOM 767 N N . ASN A 1 102 ? 23.276 -13.856 -10.907 1.00 91.50 102 ASN A N 1
ATOM 768 C CA . ASN A 1 102 ? 23.275 -14.864 -9.843 1.00 91.50 102 ASN A CA 1
ATOM 769 C C . ASN A 1 102 ? 21.958 -15.645 -9.745 1.00 91.50 102 ASN A C 1
ATOM 771 O O . ASN A 1 102 ? 21.946 -16.755 -9.228 1.00 91.50 102 ASN A O 1
ATOM 775 N N . CYS A 1 103 ? 20.843 -15.058 -10.183 1.00 92.31 103 CYS A N 1
ATOM 776 C CA . CYS A 1 103 ? 19.533 -15.706 -10.117 1.00 92.31 103 CYS A CA 1
ATOM 777 C C . CYS A 1 103 ? 19.134 -16.339 -11.452 1.00 92.31 103 CYS A C 1
ATOM 779 O O . CYS A 1 103 ? 18.234 -17.176 -11.474 1.00 92.31 103 CYS A O 1
ATOM 781 N N . ALA A 1 104 ? 19.772 -15.953 -12.558 1.00 90.06 104 ALA A N 1
ATOM 782 C CA . ALA A 1 104 ? 19.488 -16.504 -13.874 1.00 90.06 104 ALA A CA 1
ATOM 783 C C . ALA A 1 104 ? 19.635 -18.039 -13.882 1.00 90.06 104 ALA A C 1
ATOM 785 O O . ALA A 1 104 ? 20.653 -18.575 -13.459 1.00 90.06 104 ALA A O 1
ATOM 786 N N . GLY A 1 105 ? 18.598 -18.740 -14.350 1.00 88.44 105 GLY A N 1
ATOM 787 C CA . GLY A 1 105 ? 18.592 -20.205 -14.458 1.00 88.44 105 GLY A CA 1
ATOM 788 C C . GLY A 1 105 ? 18.363 -20.975 -13.152 1.00 88.44 105 GLY A C 1
ATOM 789 O O . GLY A 1 105 ? 18.403 -22.198 -13.174 1.00 88.44 105 GLY A O 1
ATOM 790 N N . THR A 1 106 ? 18.114 -20.296 -12.028 1.00 93.75 106 THR A N 1
ATOM 791 C CA . THR A 1 106 ? 17.809 -20.964 -10.750 1.00 93.75 106 THR A CA 1
ATOM 792 C C . THR A 1 106 ? 16.325 -21.323 -10.632 1.00 93.75 106 THR A C 1
ATOM 794 O O . THR A 1 106 ? 15.470 -20.628 -11.187 1.00 93.75 106 THR A O 1
ATOM 797 N N . ASP A 1 107 ? 15.993 -22.332 -9.822 1.00 91.75 107 ASP A N 1
ATOM 798 C CA . ASP A 1 107 ? 14.598 -22.676 -9.490 1.00 91.75 107 ASP A CA 1
ATOM 799 C C . ASP A 1 107 ? 13.849 -21.489 -8.866 1.00 91.75 107 ASP A C 1
ATOM 801 O O . ASP A 1 107 ? 12.668 -21.261 -9.131 1.00 91.75 107 ASP A O 1
ATOM 805 N N . ALA A 1 108 ? 14.562 -20.660 -8.096 1.00 89.12 108 ALA A N 1
ATOM 806 C CA . ALA A 1 108 ? 14.028 -19.425 -7.533 1.00 89.12 108 ALA A CA 1
ATOM 807 C C . ALA A 1 108 ? 13.608 -18.419 -8.620 1.00 89.12 108 ALA A C 1
ATOM 809 O O . ALA A 1 108 ? 12.604 -17.721 -8.462 1.00 89.12 108 ALA A O 1
ATOM 810 N N . ALA A 1 109 ? 14.344 -18.339 -9.732 1.00 91.38 109 ALA A N 1
ATOM 811 C CA . ALA A 1 109 ? 13.967 -17.499 -10.863 1.00 91.38 109 ALA A CA 1
ATOM 812 C C . ALA A 1 109 ? 12.757 -18.052 -11.625 1.00 91.38 109 ALA A C 1
ATOM 814 O O . ALA A 1 109 ? 11.874 -17.273 -11.988 1.00 91.38 109 ALA A O 1
ATOM 815 N N . ALA A 1 110 ? 12.674 -19.371 -11.822 1.00 91.69 11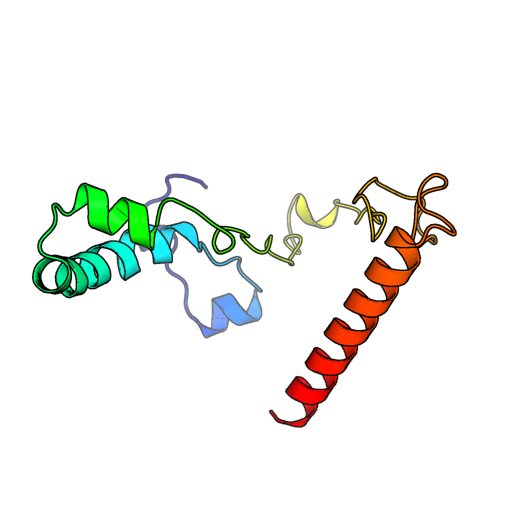0 ALA A N 1
ATOM 816 C CA . ALA A 1 110 ? 11.497 -20.001 -12.423 1.00 91.69 110 ALA A CA 1
ATOM 817 C C . ALA A 1 110 ? 10.237 -19.734 -11.580 1.00 91.69 110 ALA A C 1
ATOM 819 O O . ALA A 1 110 ? 9.278 -19.145 -12.076 1.00 91.69 110 ALA A O 1
ATOM 820 N N . ALA A 1 111 ? 10.297 -20.009 -10.273 1.00 93.69 111 ALA A N 1
ATOM 821 C CA . ALA A 1 111 ? 9.191 -19.759 -9.352 1.00 93.69 111 ALA A CA 1
ATOM 822 C C . ALA A 1 111 ? 8.771 -18.277 -9.314 1.00 93.69 111 ALA A C 1
ATOM 824 O O . ALA A 1 111 ? 7.580 -17.961 -9.327 1.00 93.69 111 ALA A O 1
ATOM 825 N N . ALA A 1 112 ? 9.733 -17.345 -9.308 1.00 92.56 112 ALA A N 1
ATOM 826 C CA . ALA A 1 112 ? 9.440 -15.912 -9.335 1.00 92.56 112 ALA A CA 1
ATOM 827 C C . ALA A 1 112 ? 8.777 -15.469 -10.653 1.00 92.56 112 ALA A C 1
ATOM 829 O O . ALA A 1 112 ? 7.887 -14.613 -10.637 1.00 92.56 112 ALA A O 1
ATOM 830 N N . ARG A 1 113 ? 9.186 -16.049 -11.791 1.00 92.88 113 ARG A N 1
ATOM 831 C CA . ARG A 1 113 ? 8.556 -15.799 -13.095 1.00 92.88 113 ARG A CA 1
ATOM 832 C C . ARG A 1 113 ? 7.118 -16.307 -13.104 1.00 92.88 113 ARG A C 1
ATOM 834 O O . ARG A 1 113 ? 6.221 -15.541 -13.451 1.00 92.88 113 ARG A O 1
ATOM 841 N N . ASP A 1 114 ? 6.898 -17.547 -12.684 1.00 93.88 114 ASP A N 1
ATOM 842 C CA . ASP A 1 114 ? 5.573 -18.171 -12.685 1.00 93.88 114 ASP A CA 1
ATOM 843 C C . ASP A 1 114 ? 4.604 -17.428 -11.762 1.00 93.88 114 ASP A C 1
ATOM 845 O O . ASP A 1 114 ? 3.479 -17.119 -12.160 1.00 93.88 114 ASP A O 1
ATOM 849 N N . ALA A 1 115 ? 5.070 -17.019 -10.576 1.00 93.00 115 ALA A N 1
ATOM 850 C CA . ALA A 1 115 ? 4.292 -16.192 -9.656 1.00 93.00 115 ALA A CA 1
ATOM 851 C C . ALA A 1 115 ? 3.856 -14.860 -10.294 1.00 93.00 115 ALA A C 1
ATOM 853 O O . ALA A 1 115 ? 2.703 -14.452 -10.150 1.00 93.00 115 ALA A O 1
ATOM 854 N N . LYS A 1 116 ? 4.744 -14.191 -11.046 1.00 92.62 116 LYS A N 1
ATOM 855 C CA . LYS A 1 116 ? 4.416 -12.931 -11.735 1.00 92.62 116 LYS A CA 1
ATOM 856 C C . LYS A 1 116 ? 3.476 -13.119 -12.922 1.00 92.62 116 LYS A C 1
ATOM 858 O O . LYS A 1 116 ? 2.614 -12.273 -13.154 1.00 92.62 116 LYS A O 1
ATOM 863 N N . VAL A 1 117 ? 3.602 -14.225 -13.652 1.00 94.50 117 VAL A N 1
ATOM 864 C CA . VAL A 1 117 ? 2.667 -14.581 -14.730 1.00 94.50 117 VAL A CA 1
ATOM 865 C C . VAL A 1 117 ? 1.275 -14.868 -14.164 1.00 94.50 117 VAL A C 1
ATOM 867 O O . VAL A 1 117 ? 0.284 -14.400 -14.730 1.00 94.50 117 VAL A O 1
ATOM 870 N N . ALA A 1 118 ? 1.195 -15.587 -13.042 1.00 95.62 118 ALA A N 1
ATOM 871 C CA . ALA A 1 118 ? -0.058 -15.862 -12.346 1.00 95.62 118 ALA A CA 1
ATOM 872 C C . ALA A 1 118 ? -0.723 -14.571 -11.840 1.00 95.62 118 ALA A C 1
ATOM 874 O O . ALA A 1 118 ? -1.901 -14.348 -12.114 1.00 95.62 118 ALA A O 1
ATOM 875 N N . GLU A 1 119 ? 0.041 -13.678 -11.199 1.00 93.12 119 GLU A N 1
ATOM 876 C CA . GLU A 1 119 ? -0.433 -12.355 -10.763 1.00 93.12 119 GLU A CA 1
ATOM 877 C C . GLU A 1 119 ? -0.993 -11.540 -11.943 1.00 93.12 119 GLU A C 1
ATOM 879 O O . GLU A 1 119 ? -2.106 -11.019 -11.877 1.00 93.12 119 GLU A O 1
ATOM 884 N N . GLY A 1 120 ? -0.267 -11.489 -13.065 1.00 93.31 120 GLY A N 1
ATOM 885 C CA . GLY A 1 120 ? -0.721 -10.796 -14.272 1.00 93.31 120 GLY A CA 1
ATOM 886 C C . GLY A 1 120 ? -1.970 -11.418 -14.908 1.00 93.31 120 GLY A C 1
ATOM 887 O O . GLY A 1 120 ? -2.805 -10.699 -15.455 1.00 93.31 120 GLY A O 1
ATOM 888 N N . ARG A 1 121 ? -2.134 -12.747 -14.841 1.00 95.50 121 ARG A N 1
ATOM 889 C CA . ARG A 1 121 ? -3.356 -13.426 -15.300 1.00 95.50 121 ARG A CA 1
ATOM 890 C C . ARG A 1 121 ? -4.554 -13.048 -14.429 1.00 95.50 121 ARG A C 1
ATOM 892 O O . ARG A 1 121 ? -5.553 -12.607 -14.986 1.00 95.50 121 ARG A O 1
ATOM 899 N N . ALA A 1 122 ? -4.413 -13.126 -13.107 1.00 95.06 122 ALA A N 1
ATOM 900 C CA . ALA A 1 122 ? -5.475 -12.772 -12.165 1.00 95.06 122 ALA A CA 1
ATOM 901 C C . ALA A 1 122 ? -5.918 -11.304 -12.306 1.00 95.06 122 ALA A C 1
ATOM 903 O O . ALA A 1 122 ? -7.106 -10.999 -12.246 1.00 95.06 122 ALA A O 1
ATOM 904 N N . LEU A 1 123 ? -4.976 -10.382 -12.545 1.00 92.19 123 LEU A N 1
ATOM 905 C CA . LEU A 1 123 ? -5.299 -8.971 -12.788 1.00 92.19 123 LEU A CA 1
ATOM 906 C C . LEU A 1 123 ? -6.081 -8.751 -14.090 1.00 92.19 123 LEU A C 1
ATOM 908 O O . LEU A 1 123 ? -6.972 -7.903 -14.121 1.00 92.19 123 LEU A O 1
ATOM 912 N N . ARG A 1 124 ? -5.761 -9.493 -15.159 1.00 93.38 124 ARG A N 1
ATOM 913 C CA . ARG A 1 124 ? -6.497 -9.410 -16.433 1.00 93.38 124 ARG A CA 1
ATOM 914 C C . ARG A 1 124 ? -7.920 -9.927 -16.293 1.00 93.38 124 ARG A C 1
ATOM 916 O O . ARG A 1 124 ? -8.838 -9.223 -16.686 1.00 93.38 124 ARG A O 1
ATOM 923 N N . GLU A 1 125 ? -8.077 -11.087 -15.669 1.00 96.19 125 GLU A N 1
ATOM 924 C CA . GLU A 1 125 ? -9.385 -11.685 -15.403 1.00 96.19 125 GLU A CA 1
ATOM 925 C C . GLU A 1 125 ? -10.248 -10.754 -14.543 1.00 96.19 125 GLU A C 1
ATOM 927 O O . GLU A 1 125 ? -11.368 -10.421 -14.915 1.00 96.19 125 GLU A O 1
ATOM 932 N N . ARG A 1 126 ? -9.690 -10.206 -13.456 1.00 94.00 126 ARG A N 1
ATOM 933 C CA . ARG A 1 126 ? -10.398 -9.219 -12.631 1.00 94.00 126 ARG A CA 1
ATOM 934 C C . ARG A 1 126 ? -10.839 -7.995 -13.434 1.00 94.00 126 ARG A C 1
ATOM 936 O O . ARG A 1 126 ? -11.934 -7.495 -13.211 1.00 94.00 126 ARG A O 1
ATOM 943 N N . ARG A 1 127 ? -10.003 -7.498 -14.350 1.00 93.06 127 ARG A N 1
ATOM 944 C CA . ARG A 1 127 ? -10.357 -6.360 -15.212 1.00 93.06 127 ARG A CA 1
ATOM 945 C C . ARG A 1 127 ? -11.495 -6.696 -16.175 1.00 93.06 127 ARG A C 1
ATOM 947 O O . ARG A 1 127 ? -12.262 -5.807 -16.497 1.00 93.06 127 ARG A O 1
ATOM 954 N N . GLU A 1 128 ? -11.586 -7.935 -16.643 1.00 95.56 128 GLU A N 1
ATOM 955 C CA . GLU A 1 128 ? -12.664 -8.381 -17.536 1.00 95.56 128 GLU A CA 1
ATOM 956 C C . GLU A 1 128 ? -14.007 -8.521 -16.805 1.00 95.56 128 GLU A C 1
ATOM 958 O O . GLU A 1 128 ? -15.054 -8.397 -17.429 1.00 95.56 128 GLU A O 1
ATOM 963 N N . THR A 1 129 ? -13.983 -8.750 -15.489 1.00 95.50 129 THR A N 1
ATOM 964 C CA . THR A 1 129 ? -15.194 -8.883 -14.658 1.00 95.50 129 THR A CA 1
ATOM 965 C C . THR A 1 129 ? -15.759 -7.568 -14.106 1.00 95.50 129 THR A C 1
ATOM 967 O O . THR A 1 129 ? -16.814 -7.598 -13.474 1.00 95.50 129 THR A O 1
ATOM 970 N N . LEU A 1 130 ? -15.048 -6.448 -14.272 1.00 87.88 130 LEU A N 1
ATOM 971 C CA . LEU A 1 130 ? -15.441 -5.116 -13.786 1.00 87.88 130 LEU A CA 1
ATOM 972 C C . LEU A 1 130 ? -16.150 -4.320 -14.884 1.00 87.88 130 LEU A C 1
ATOM 974 O O . LEU A 1 130 ? -17.137 -3.637 -14.536 1.00 87.88 130 LEU A O 1
#

Secondary structure (DSSP, 8-state):
-TT--GGGG---HHHHHHTTPPP-HHHIIIIIIHHHHHHHHHHHH-S-HHHHHHHHHSSSGGG--PPPS---SSGGGGGPPPPPB-TTT--B--TT-SS-TTTTTSHHHHHHHHHHHHHHHHHHHHHHT-

pLDDT: mean 85.07, std 11.37, range [48.69, 96.19]

InterPro domains:
  IPR006134 DNA-directed DNA polymerase, family B, multifunctional domain [PF00136] (3-44)
  IPR042087 DNA polymerase family B, thumb domain [G3DSA:1.10.132.60] (1-56)
  IPR043502 DNA/RNA polymerase superfamily [SSF56672] (4-55)
  IPR050240 DNA polymerase type-B [PTHR10322] (3-96)

Sequence (130 aa):
AAGAKVYERAEDPQYAQAQELPIDPEYYVEQQLRLPLLRIFEPVVGEESSKVASMLFAGGQCRKMAAPSTVAKGGLGAFIKRGEKCLACRTVVPSSEAFCKNCAGTDAAAAARDAKVAEGRALRERRETL

Organism: NCBI:txid73915